Protein AF-A0A094IBC9-F1 (afdb_monomer_lite)

Structure (mmCIF, N/CA/C/O backbone):
data_AF-A0A094IBC9-F1
#
_entry.id   AF-A0A094IBC9-F1
#
loop_
_atom_site.group_PDB
_atom_site.id
_atom_site.type_symbol
_atom_site.label_atom_id
_atom_site.label_alt_id
_atom_site.label_comp_id
_atom_site.label_asym_id
_atom_site.label_entity_id
_atom_site.label_seq_id
_atom_site.pdbx_PDB_ins_code
_atom_site.Cartn_x
_atom_site.Cartn_y
_atom_site.Cartn_z
_atom_site.occupancy
_atom_site.B_iso_or_equiv
_atom_site.auth_seq_id
_atom_site.auth_comp_id
_atom_site.auth_asym_id
_atom_site.auth_atom_id
_atom_site.pdbx_PDB_model_num
ATOM 1 N N . MET A 1 1 ? 11.808 5.807 -31.883 1.00 39.66 1 MET A N 1
ATOM 2 C CA . MET A 1 1 ? 11.650 4.631 -30.998 1.00 39.66 1 MET A CA 1
ATOM 3 C C . MET A 1 1 ? 10.605 4.976 -29.947 1.00 39.66 1 MET A C 1
ATOM 5 O O . MET A 1 1 ? 10.740 6.049 -29.366 1.00 39.66 1 MET A O 1
ATOM 9 N N . PRO A 1 2 ? 9.541 4.184 -29.734 1.00 44.81 2 PRO A N 1
ATOM 10 C CA . PRO A 1 2 ? 8.567 4.512 -28.701 1.00 44.81 2 PRO A CA 1
ATOM 11 C C . PRO A 1 2 ? 9.187 4.237 -27.327 1.00 44.81 2 PRO A C 1
ATOM 13 O O . PRO A 1 2 ? 9.660 3.135 -27.059 1.00 44.81 2 PRO A O 1
ATOM 16 N N . GLN A 1 3 ? 9.229 5.264 -26.477 1.00 53.44 3 GLN A N 1
ATOM 17 C CA . GLN A 1 3 ? 9.660 5.130 -25.089 1.00 53.44 3 GLN A CA 1
ATOM 18 C C . GLN A 1 3 ? 8.656 4.234 -24.345 1.00 53.44 3 GLN A C 1
ATOM 20 O O . GLN A 1 3 ? 7.443 4.431 -24.479 1.00 53.44 3 GLN A O 1
ATOM 25 N N . PRO A 1 4 ? 9.132 3.222 -23.604 1.00 51.06 4 PRO A N 1
ATOM 26 C CA . PRO A 1 4 ? 8.269 2.235 -22.981 1.00 51.06 4 PRO A CA 1
ATOM 27 C C . PRO A 1 4 ? 7.517 2.897 -21.831 1.00 51.06 4 PRO A C 1
ATOM 29 O O . PRO A 1 4 ? 8.127 3.615 -21.057 1.00 51.06 4 PRO A O 1
ATOM 32 N N . THR A 1 5 ? 6.201 2.684 -21.772 1.00 52.69 5 THR A N 1
ATOM 33 C CA . THR A 1 5 ? 5.278 2.455 -20.631 1.00 52.69 5 THR A CA 1
ATOM 34 C C . THR A 1 5 ? 5.661 2.853 -19.182 1.00 52.69 5 THR A C 1
ATOM 36 O O . THR A 1 5 ? 5.039 2.368 -18.243 1.00 52.69 5 THR A O 1
ATOM 39 N N . GLN A 1 6 ? 6.627 3.736 -18.950 1.00 51.41 6 GLN A N 1
ATOM 40 C CA . GLN A 1 6 ? 7.205 4.072 -17.648 1.00 51.41 6 GLN A CA 1
ATOM 41 C C . GLN A 1 6 ? 6.378 5.143 -16.932 1.00 51.41 6 GLN A C 1
ATOM 43 O O . GLN A 1 6 ? 6.259 5.136 -15.712 1.00 51.41 6 GLN A O 1
ATOM 48 N N . ALA A 1 7 ? 5.707 6.014 -17.692 1.00 51.44 7 ALA A N 1
ATOM 49 C CA . ALA A 1 7 ? 4.787 7.007 -17.139 1.00 51.44 7 ALA A CA 1
ATOM 50 C C . ALA A 1 7 ? 3.553 6.370 -16.471 1.00 51.44 7 ALA A C 1
ATOM 52 O O . ALA A 1 7 ? 2.939 6.970 -15.595 1.00 51.44 7 ALA A O 1
ATOM 53 N N . LYS A 1 8 ? 3.162 5.150 -16.869 1.00 54.53 8 LYS A N 1
ATOM 54 C CA . LYS A 1 8 ? 2.038 4.437 -16.240 1.00 54.53 8 LYS A CA 1
ATOM 55 C C . LYS A 1 8 ? 2.466 3.741 -14.946 1.00 54.53 8 LYS A C 1
ATOM 57 O O . LYS A 1 8 ? 1.708 3.758 -13.983 1.00 54.53 8 LYS A O 1
ATOM 62 N N . SER A 1 9 ? 3.674 3.174 -14.907 1.00 57.25 9 SER A N 1
ATOM 63 C CA . SER A 1 9 ? 4.213 2.512 -13.712 1.00 57.25 9 SER A CA 1
ATOM 64 C C . SER A 1 9 ? 4.637 3.502 -12.628 1.00 57.25 9 SER A C 1
ATOM 66 O O . SER A 1 9 ? 4.363 3.245 -11.461 1.00 57.25 9 SER A O 1
ATOM 68 N N . SER A 1 10 ? 5.196 4.666 -12.981 1.00 60.66 10 SER A N 1
ATOM 69 C CA . SER A 1 10 ? 5.534 5.710 -11.997 1.00 60.66 10 SER A CA 1
ATOM 70 C C . SER A 1 10 ? 4.308 6.199 -11.216 1.00 60.66 10 SER A C 1
ATOM 72 O O . SER A 1 10 ? 4.366 6.389 -10.003 1.00 60.66 10 SER A O 1
ATOM 74 N N . ASN A 1 11 ? 3.165 6.323 -11.896 1.00 74.06 11 ASN A N 1
ATOM 75 C CA . ASN A 1 11 ? 1.893 6.669 -11.268 1.00 74.06 11 ASN A CA 1
ATOM 76 C C . ASN A 1 11 ? 1.344 5.546 -10.371 1.00 74.06 11 ASN A C 1
ATOM 78 O O . ASN A 1 11 ? 0.678 5.832 -9.379 1.00 74.06 11 ASN A O 1
ATOM 82 N N . GLN A 1 12 ? 1.617 4.279 -10.696 1.00 78.50 12 GLN A N 1
ATOM 83 C CA . GLN A 1 12 ? 1.170 3.136 -9.898 1.00 78.50 12 GLN A CA 1
ATOM 84 C C . GLN A 1 12 ? 1.984 3.004 -8.604 1.00 78.50 12 GLN A C 1
ATOM 86 O O . GLN A 1 12 ? 1.406 2.838 -7.532 1.00 78.50 12 GLN A O 1
ATOM 91 N N . GLU A 1 13 ? 3.304 3.165 -8.691 1.00 81.50 13 GLU A N 1
ATOM 92 C CA . GLU A 1 13 ? 4.213 3.126 -7.542 1.00 81.50 13 GLU A CA 1
ATOM 93 C C . GLU A 1 13 ? 3.873 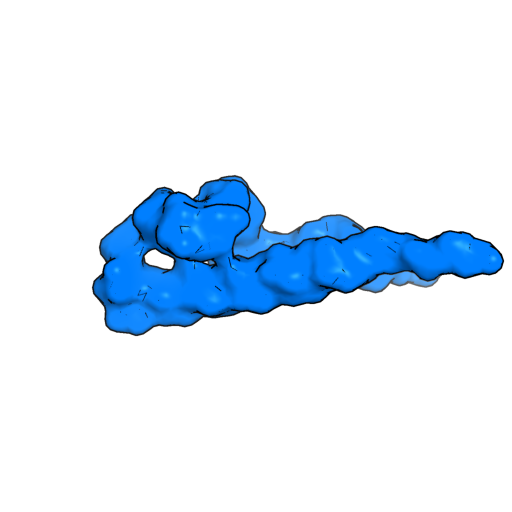4.212 -6.513 1.00 81.50 13 GLU A C 1
ATOM 95 O O . GLU A 1 13 ? 3.777 3.939 -5.315 1.00 81.50 13 GLU A O 1
ATOM 100 N N . GLY A 1 14 ? 3.589 5.432 -6.988 1.00 87.50 14 GLY A N 1
ATOM 101 C CA . GLY A 1 14 ? 3.170 6.545 -6.135 1.00 87.50 14 GLY A CA 1
ATOM 102 C C . 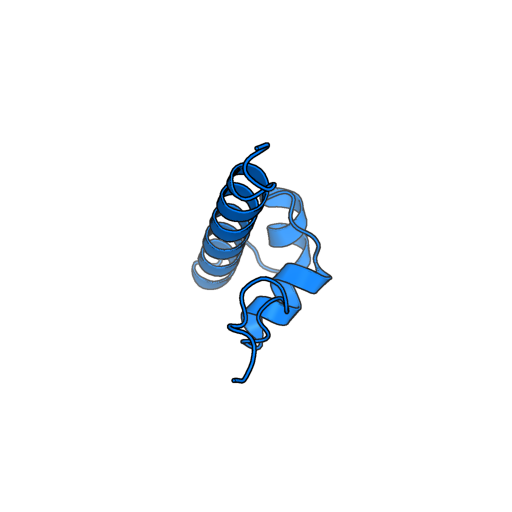GLY A 1 14 ? 1.877 6.257 -5.365 1.00 87.50 14 GLY A C 1
ATOM 103 O O . GLY A 1 14 ? 1.801 6.526 -4.167 1.00 87.50 14 GLY A O 1
ATOM 104 N N . ARG A 1 15 ? 0.879 5.638 -6.012 1.00 89.88 15 ARG A N 1
ATOM 105 C CA . ARG A 1 15 ? -0.373 5.236 -5.342 1.00 89.88 15 ARG A CA 1
ATOM 106 C C . ARG A 1 15 ? -0.146 4.147 -4.301 1.00 89.88 15 ARG A C 1
ATOM 108 O O . ARG A 1 15 ? -0.751 4.203 -3.236 1.00 89.88 15 ARG A O 1
ATOM 115 N N . ILE A 1 16 ? 0.738 3.186 -4.574 1.00 89.00 16 ILE A N 1
ATOM 116 C CA . ILE A 1 16 ? 1.072 2.123 -3.615 1.00 89.00 16 ILE A CA 1
ATOM 117 C C . ILE A 1 16 ? 1.738 2.717 -2.367 1.00 89.00 16 ILE A C 1
ATOM 119 O O . ILE A 1 16 ? 1.369 2.346 -1.254 1.00 89.00 16 ILE A O 1
ATOM 123 N N . LEU A 1 17 ? 2.670 3.662 -2.532 1.00 88.75 17 LEU A N 1
ATOM 124 C CA . LEU A 1 17 ? 3.325 4.338 -1.406 1.00 88.75 17 LEU A CA 1
ATOM 125 C C . LEU A 1 17 ? 2.325 5.125 -0.553 1.00 88.75 17 LEU A C 1
ATOM 127 O O . LEU A 1 17 ? 2.345 5.007 0.674 1.00 88.75 17 LEU A O 1
ATOM 131 N N . LEU A 1 18 ? 1.414 5.865 -1.192 1.00 91.69 18 LEU A N 1
ATOM 132 C CA . LEU A 1 18 ? 0.334 6.568 -0.495 1.00 91.69 18 LEU A CA 1
ATOM 133 C C . LEU A 1 18 ? -0.577 5.590 0.259 1.00 91.69 18 LEU A C 1
ATOM 135 O O . LEU A 1 18 ? -0.896 5.822 1.424 1.00 91.69 18 LEU A O 1
ATOM 139 N N . ALA A 1 19 ? -0.928 4.460 -0.358 1.00 91.94 19 ALA A N 1
ATOM 140 C CA . ALA A 1 19 ? -1.759 3.439 0.268 1.00 91.94 19 ALA A CA 1
ATOM 141 C C . ALA A 1 19 ? -1.071 2.776 1.474 1.00 91.94 19 ALA A C 1
ATOM 143 O O . ALA A 1 19 ? -1.702 2.576 2.513 1.00 91.94 19 ALA A O 1
ATOM 144 N N . MET A 1 20 ? 0.232 2.487 1.385 1.00 90.00 20 MET A N 1
ATOM 145 C CA . MET A 1 20 ? 1.019 1.989 2.521 1.00 90.00 20 MET A CA 1
ATOM 146 C C . MET A 1 20 ? 1.090 3.018 3.653 1.00 90.00 20 MET A C 1
ATOM 148 O O . MET A 1 20 ? 0.957 2.660 4.826 1.00 90.00 20 MET A O 1
ATOM 152 N N . GLN A 1 21 ? 1.263 4.297 3.316 1.00 90.88 21 GLN A N 1
ATOM 153 C CA . GLN A 1 21 ? 1.295 5.371 4.301 1.00 90.88 21 GLN A CA 1
ATOM 154 C C . GLN A 1 21 ? -0.062 5.548 4.994 1.00 90.88 21 GLN A C 1
ATOM 156 O O . GLN A 1 21 ? -0.087 5.698 6.213 1.00 90.88 21 GLN A O 1
ATOM 161 N N . ALA A 1 22 ? -1.174 5.439 4.266 1.00 90.31 22 ALA A N 1
ATOM 162 C CA . ALA A 1 22 ? -2.520 5.499 4.834 1.00 90.31 22 ALA A CA 1
ATOM 163 C C . ALA A 1 22 ? -2.803 4.350 5.817 1.00 90.31 22 ALA A C 1
ATOM 165 O O . ALA A 1 22 ? -3.363 4.552 6.895 1.00 90.31 22 ALA A O 1
ATOM 166 N N . ILE A 1 23 ? -2.347 3.135 5.498 1.00 89.50 23 ILE A N 1
ATOM 167 C CA . ILE A 1 23 ? -2.424 2.005 6.438 1.00 89.50 23 ILE A CA 1
ATOM 168 C C . ILE A 1 23 ? -1.601 2.312 7.696 1.00 89.50 23 ILE A C 1
ATOM 170 O O . ILE A 1 23 ? -2.079 2.119 8.811 1.00 89.50 23 ILE A O 1
ATOM 174 N N . LYS A 1 24 ? -0.382 2.843 7.535 1.00 88.25 24 LYS A N 1
ATOM 175 C CA . LYS A 1 24 ? 0.508 3.175 8.659 1.00 88.25 24 LYS A CA 1
ATOM 176 C C . LYS A 1 24 ? -0.021 4.320 9.531 1.00 88.25 24 LYS A C 1
ATOM 178 O O . LYS A 1 24 ? 0.208 4.318 10.735 1.00 88.25 24 LYS A O 1
ATOM 183 N N . GLN A 1 25 ? -0.716 5.286 8.936 1.00 89.44 25 GLN A N 1
ATOM 184 C CA . GLN A 1 25 ? -1.358 6.403 9.637 1.00 89.44 25 GLN A CA 1
ATOM 185 C C . GLN A 1 25 ? -2.682 6.008 10.310 1.00 89.44 25 GLN A C 1
ATOM 187 O O . GLN A 1 25 ? -3.231 6.799 11.070 1.00 89.44 25 GLN A O 1
ATOM 192 N N . GLY A 1 26 ? -3.207 4.808 10.039 1.00 86.00 26 GLY A N 1
ATOM 193 C CA . GLY A 1 26 ? -4.488 4.352 10.576 1.00 86.00 26 GLY A CA 1
ATOM 194 C C . GLY A 1 26 ? -5.709 4.960 9.880 1.00 86.00 26 GLY A C 1
ATOM 195 O O . GLY A 1 26 ? -6.830 4.741 10.332 1.00 86.00 26 GLY A O 1
ATOM 196 N N . THR A 1 27 ? -5.533 5.675 8.761 1.00 84.31 27 THR A N 1
ATOM 197 C CA . THR A 1 27 ? -6.652 6.150 7.925 1.00 84.31 27 THR A CA 1
ATOM 198 C C . THR A 1 27 ? -7.397 4.991 7.271 1.00 84.31 27 THR A C 1
ATOM 200 O O . THR A 1 27 ? -8.588 5.099 6.994 1.00 84.31 27 THR A O 1
ATOM 203 N N . CYS A 1 28 ? -6.722 3.860 7.051 1.00 85.12 28 CYS A N 1
ATOM 204 C CA . CYS A 1 28 ? -7.330 2.626 6.566 1.00 85.12 28 CYS A CA 1
ATOM 205 C C . CYS A 1 28 ? -7.095 1.490 7.565 1.00 85.12 28 CYS A C 1
ATOM 207 O O . CYS A 1 28 ? -5.955 1.118 7.827 1.00 85.12 28 CYS A O 1
ATOM 209 N N . GLN A 1 29 ? -8.175 0.882 8.065 1.00 82.38 29 GLN A N 1
ATOM 210 C CA . GLN A 1 29 ? -8.092 -0.256 8.995 1.00 82.38 29 GLN A CA 1
ATOM 211 C C . GLN A 1 29 ? -7.626 -1.551 8.316 1.00 82.38 29 GLN A C 1
ATOM 213 O O . GLN A 1 29 ? -7.167 -2.477 8.979 1.00 82.38 29 GLN A O 1
ATOM 218 N N . THR A 1 30 ? -7.761 -1.647 6.990 1.00 87.00 30 THR A N 1
ATOM 219 C CA . THR A 1 30 ? -7.412 -2.855 6.240 1.00 87.00 30 THR A CA 1
ATOM 220 C C . THR A 1 30 ? -6.678 -2.529 4.945 1.00 87.00 30 THR A C 1
ATOM 222 O O . THR A 1 30 ? -6.913 -1.501 4.308 1.00 87.00 30 THR A O 1
ATOM 225 N N . VAL A 1 31 ? -5.843 -3.474 4.500 1.00 87.25 31 VAL A N 1
ATOM 226 C CA . VAL A 1 31 ? -5.170 -3.427 3.189 1.00 87.25 31 VAL A CA 1
ATOM 227 C C . VAL A 1 31 ? -6.184 -3.304 2.048 1.00 87.25 31 VAL A C 1
ATOM 229 O O . VAL A 1 31 ? -5.908 -2.672 1.038 1.00 87.25 31 VAL A O 1
ATOM 232 N N . GLN A 1 32 ? -7.374 -3.890 2.206 1.00 89.06 32 GLN A N 1
ATOM 233 C CA . GLN A 1 32 ? -8.424 -3.841 1.193 1.00 89.06 32 GLN A CA 1
ATOM 234 C C . GLN A 1 32 ? -9.062 -2.456 1.081 1.00 89.06 32 GLN A C 1
ATOM 236 O O . GLN A 1 32 ? -9.275 -1.994 -0.035 1.00 89.06 32 GLN A O 1
ATOM 241 N N . ALA A 1 33 ? -9.308 -1.779 2.205 1.00 90.25 33 ALA A N 1
ATOM 242 C CA . ALA A 1 33 ? -9.808 -0.407 2.192 1.00 90.25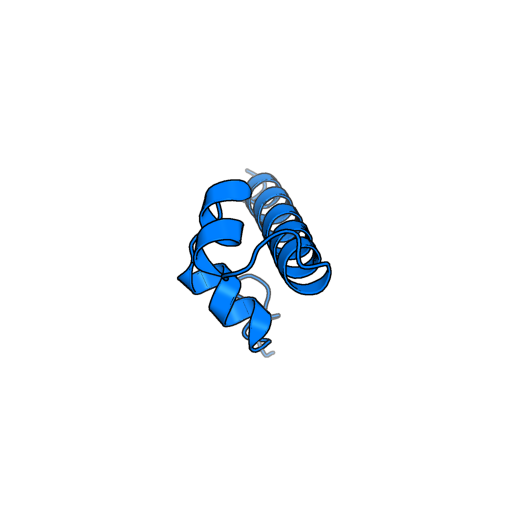 33 ALA A CA 1
ATOM 243 C C . ALA A 1 33 ? -8.813 0.535 1.499 1.00 90.25 33 ALA A C 1
ATOM 245 O O . ALA A 1 33 ? -9.202 1.284 0.610 1.00 90.25 33 ALA A O 1
ATOM 246 N N . ALA A 1 34 ? -7.522 0.423 1.826 1.00 91.12 34 ALA A N 1
ATOM 247 C CA . ALA A 1 34 ? -6.478 1.208 1.170 1.00 91.12 34 ALA A CA 1
ATOM 248 C C . ALA A 1 34 ? -6.353 0.878 -0.328 1.00 91.12 34 ALA A C 1
ATOM 250 O O . ALA A 1 34 ? -6.200 1.775 -1.150 1.00 91.12 34 ALA A O 1
ATOM 251 N N . ALA A 1 35 ? -6.469 -0.399 -0.702 1.00 91.31 35 ALA A N 1
ATOM 252 C CA . ALA A 1 35 ? -6.427 -0.825 -2.098 1.00 91.31 35 ALA A CA 1
ATOM 253 C C . ALA A 1 35 ? -7.546 -0.194 -2.940 1.00 91.31 35 ALA A C 1
ATOM 255 O O . ALA A 1 35 ? -7.290 0.287 -4.041 1.00 91.31 35 ALA A O 1
ATOM 256 N N . VAL A 1 36 ? -8.765 -0.144 -2.398 1.00 91.06 36 VAL A N 1
ATOM 257 C CA . VAL A 1 36 ? -9.912 0.499 -3.055 1.00 91.06 36 VAL A CA 1
ATOM 258 C C . VAL A 1 36 ? -9.755 2.021 -3.080 1.00 91.06 36 VAL A C 1
ATOM 260 O O . VAL A 1 36 ? -9.995 2.631 -4.116 1.00 91.06 36 VAL A O 1
ATOM 263 N N . LEU A 1 37 ? -9.314 2.633 -1.974 1.00 90.56 37 LEU A N 1
ATOM 264 C CA . LEU A 1 37 ? -9.170 4.090 -1.860 1.00 90.56 37 LEU A CA 1
ATOM 265 C C . LEU A 1 37 ? -8.167 4.663 -2.873 1.00 90.56 37 LEU A C 1
ATOM 267 O O . LEU A 1 37 ? -8.381 5.742 -3.418 1.00 90.56 37 LEU A O 1
ATOM 271 N N . TYR A 1 38 ? -7.075 3.937 -3.115 1.00 89.62 38 TYR A N 1
ATOM 272 C CA . TYR A 1 38 ? -5.982 4.374 -3.985 1.00 89.62 38 TYR A CA 1
ATOM 273 C C . TYR A 1 38 ? -5.975 3.692 -5.359 1.00 89.62 38 TYR A C 1
ATOM 275 O O . TYR A 1 38 ? -5.009 3.865 -6.102 1.00 89.62 38 TYR A O 1
ATOM 283 N N . ASP A 1 39 ? -7.027 2.940 -5.703 1.00 90.00 39 ASP A N 1
ATOM 284 C CA . ASP A 1 39 ? -7.162 2.212 -6.974 1.00 90.00 39 ASP A CA 1
ATOM 285 C C . ASP A 1 39 ? -5.908 1.382 -7.317 1.00 90.00 39 ASP A C 1
ATOM 287 O O . ASP A 1 39 ? -5.289 1.502 -8.380 1.00 90.00 39 ASP A O 1
ATOM 291 N N . VAL A 1 40 ? -5.473 0.567 -6.353 1.00 88.75 40 VAL A N 1
ATOM 292 C CA . VAL A 1 40 ? -4.337 -0.349 -6.507 1.00 88.75 40 VAL A CA 1
ATOM 293 C C . VAL A 1 40 ? -4.774 -1.786 -6.231 1.00 88.75 40 VAL A C 1
ATOM 295 O O . VAL A 1 40 ? -5.555 -2.032 -5.311 1.00 88.75 40 VAL A O 1
ATOM 298 N N . PRO A 1 41 ? -4.262 -2.783 -6.975 1.00 89.88 41 PRO A N 1
ATOM 299 C CA . PRO A 1 41 ? -4.595 -4.172 -6.702 1.00 89.88 41 PRO A CA 1
ATOM 300 C C . PRO A 1 41 ? -4.165 -4.574 -5.288 1.00 89.88 41 PRO A C 1
ATOM 302 O O . PRO A 1 41 ? -3.020 -4.366 -4.880 1.00 89.88 41 PRO A O 1
ATOM 305 N N . ARG A 1 42 ? -5.075 -5.215 -4.547 1.00 90.94 42 ARG A N 1
ATOM 306 C CA . ARG A 1 42 ? -4.819 -5.699 -3.181 1.00 90.94 42 ARG A CA 1
ATOM 307 C C . ARG A 1 42 ? -3.592 -6.613 -3.107 1.00 90.94 42 ARG A C 1
ATOM 309 O O . ARG A 1 42 ? -2.856 -6.553 -2.127 1.00 90.94 42 ARG A O 1
ATOM 316 N N . THR A 1 43 ? -3.391 -7.461 -4.115 1.00 89.06 43 THR A N 1
ATOM 317 C CA . THR A 1 43 ? -2.227 -8.354 -4.208 1.00 89.06 43 THR A CA 1
ATOM 318 C C . THR A 1 43 ? -0.938 -7.548 -4.287 1.00 89.06 43 THR A C 1
ATOM 320 O O . THR A 1 43 ? -0.073 -7.733 -3.444 1.00 89.06 43 THR A O 1
ATOM 323 N N . THR A 1 44 ? -0.870 -6.563 -5.184 1.00 88.81 44 THR A N 1
ATOM 324 C CA . THR A 1 44 ? 0.282 -5.664 -5.331 1.00 88.81 44 THR A CA 1
ATOM 325 C C . THR A 1 44 ? 0.589 -4.891 -4.049 1.00 88.81 44 THR A C 1
ATOM 327 O O . THR A 1 44 ? 1.747 -4.806 -3.648 1.00 88.81 44 THR A O 1
ATOM 330 N N . LEU A 1 45 ? -0.433 -4.353 -3.377 1.00 89.38 45 LEU A N 1
ATOM 331 C CA . LEU A 1 45 ? -0.254 -3.620 -2.119 1.00 89.38 45 LEU A CA 1
ATOM 332 C C . LEU A 1 45 ? 0.279 -4.554 -1.017 1.00 89.38 45 LEU A C 1
ATOM 334 O O . LEU A 1 45 ? 1.223 -4.217 -0.306 1.00 89.38 45 LEU A O 1
ATOM 338 N N . ARG A 1 46 ? -0.280 -5.766 -0.910 1.00 89.94 46 ARG A N 1
ATOM 339 C CA . ARG A 1 46 ? 0.175 -6.782 0.048 1.00 89.94 46 ARG A CA 1
ATOM 340 C C . ARG A 1 46 ? 1.610 -7.225 -0.228 1.00 89.94 46 ARG A C 1
ATOM 342 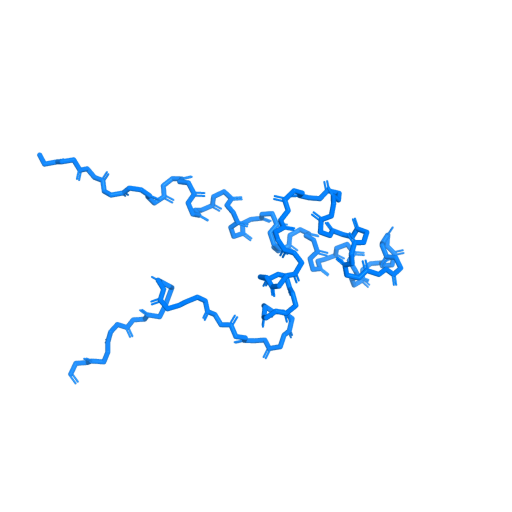O O . ARG A 1 46 ? 2.386 -7.352 0.712 1.00 89.94 46 ARG A O 1
ATOM 349 N N . ASP A 1 47 ? 1.959 -7.466 -1.483 1.00 89.50 47 ASP A N 1
ATOM 350 C CA . ASP A 1 47 ? 3.300 -7.891 -1.881 1.00 89.50 47 ASP A CA 1
ATOM 351 C C . ASP A 1 47 ? 4.319 -6.790 -1.546 1.00 89.50 47 ASP A C 1
ATOM 353 O O . ASP A 1 47 ? 5.336 -7.069 -0.909 1.00 89.50 47 ASP A O 1
ATOM 357 N N . ARG A 1 48 ? 3.981 -5.519 -1.812 1.00 88.94 48 ARG A N 1
ATOM 358 C CA . ARG A 1 48 ? 4.825 -4.369 -1.453 1.00 88.94 48 ARG A CA 1
ATOM 359 C C . ARG A 1 48 ? 5.008 -4.209 0.061 1.00 88.94 48 ARG A C 1
ATOM 361 O O . ARG A 1 48 ? 6.114 -3.904 0.497 1.00 88.94 48 ARG A O 1
ATOM 368 N N . ILE A 1 49 ? 3.975 -4.466 0.873 1.00 84.94 49 ILE A N 1
ATOM 369 C CA . ILE A 1 49 ? 4.095 -4.492 2.347 1.00 84.94 49 ILE A CA 1
ATOM 370 C C . ILE A 1 49 ? 5.100 -5.551 2.813 1.00 84.94 49 ILE A C 1
ATOM 372 O O . ILE A 1 49 ? 5.865 -5.292 3.738 1.00 84.94 49 ILE A O 1
ATOM 376 N N . HIS A 1 50 ? 5.141 -6.711 2.158 1.00 87.31 50 HIS A N 1
ATOM 377 C CA . HIS A 1 50 ? 6.117 -7.763 2.453 1.00 87.31 50 HIS A CA 1
ATOM 378 C C . HIS A 1 50 ? 7.494 -7.521 1.806 1.00 87.31 50 HIS A C 1
ATOM 380 O O . HIS A 1 50 ? 8.361 -8.387 1.884 1.00 87.31 50 HIS A O 1
ATOM 386 N N . GLY A 1 51 ? 7.710 -6.368 1.160 1.00 85.06 51 GLY A N 1
ATOM 387 C CA . GLY A 1 51 ? 8.966 -6.035 0.484 1.00 85.06 51 GLY A CA 1
ATOM 388 C C . GLY A 1 51 ? 9.169 -6.743 -0.858 1.00 85.06 51 GLY A C 1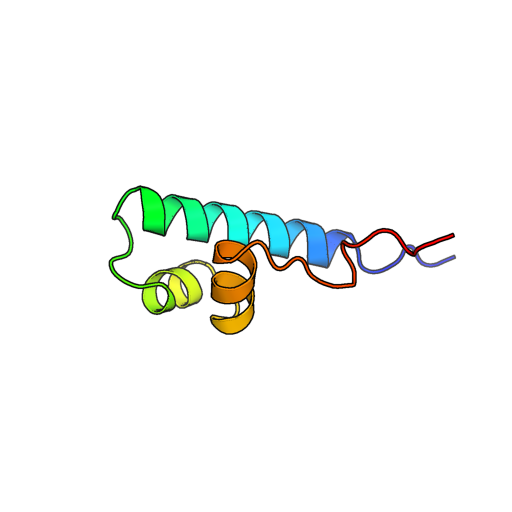
ATOM 389 O O . GLY A 1 51 ? 10.259 -6.681 -1.421 1.00 85.06 51 GLY A O 1
ATOM 390 N N . ILE A 1 52 ? 8.138 -7.401 -1.392 1.00 85.62 52 ILE A N 1
ATOM 391 C CA . ILE A 1 52 ? 8.183 -8.035 -2.708 1.00 85.62 52 ILE A CA 1
ATOM 392 C C . ILE A 1 52 ? 7.977 -6.940 -3.756 1.00 85.62 52 ILE A C 1
ATOM 394 O O . ILE A 1 52 ? 6.897 -6.356 -3.876 1.00 85.6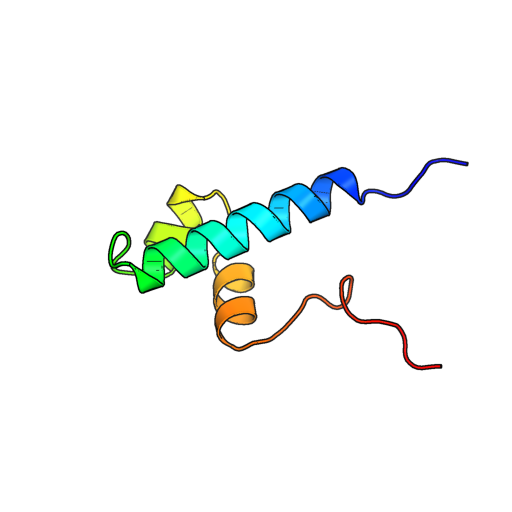2 52 ILE A O 1
ATOM 398 N N . THR A 1 53 ? 9.032 -6.643 -4.508 1.00 77.69 53 THR A N 1
ATOM 399 C CA . THR A 1 53 ? 8.980 -5.700 -5.625 1.00 77.69 53 THR A CA 1
ATOM 400 C C . THR A 1 53 ? 8.567 -6.404 -6.914 1.00 77.69 53 THR A C 1
ATOM 402 O O . THR A 1 53 ? 8.775 -7.606 -7.098 1.00 77.69 53 THR A O 1
ATOM 405 N N . SER A 1 54 ? 7.942 -5.661 -7.831 1.00 73.31 54 SER A N 1
ATOM 406 C CA . SER A 1 54 ? 7.625 -6.202 -9.151 1.00 73.31 54 SER A CA 1
ATOM 407 C C . SER A 1 54 ? 8.914 -6.562 -9.882 1.00 73.31 54 SER A C 1
ATOM 409 O O . SER A 1 54 ? 9.879 -5.804 -9.857 1.00 73.31 54 SER A O 1
ATOM 411 N N . ARG A 1 55 ? 8.907 -7.664 -10.639 1.00 72.56 55 ARG A N 1
ATOM 412 C CA . ARG A 1 55 ? 10.024 -8.048 -11.525 1.00 72.56 55 ARG A CA 1
ATOM 413 C C . ARG A 1 55 ? 10.407 -6.950 -12.522 1.00 72.56 55 ARG A C 1
ATOM 415 O O . ARG A 1 55 ? 11.527 -6.961 -13.008 1.00 72.56 55 ARG A O 1
ATOM 422 N N . ARG A 1 56 ? 9.485 -6.030 -12.835 1.00 66.69 56 ARG A N 1
ATOM 423 C CA . ARG A 1 56 ? 9.759 -4.850 -13.674 1.00 66.69 56 ARG A CA 1
ATOM 424 C C . ARG A 1 56 ? 10.658 -3.820 -12.985 1.00 66.69 56 ARG A C 1
ATOM 426 O O . ARG A 1 56 ? 11.360 -3.102 -13.682 1.00 66.69 56 ARG A O 1
ATOM 433 N N . ASP A 1 57 ? 10.609 -3.760 -11.656 1.00 65.62 57 ASP A N 1
ATOM 434 C CA . ASP A 1 57 ? 11.394 -2.841 -10.827 1.00 65.62 57 ASP A CA 1
ATOM 435 C C . ASP A 1 57 ? 12.734 -3.476 -10.403 1.00 65.62 57 ASP A C 1
ATOM 437 O O . ASP A 1 57 ? 13.651 -2.779 -9.977 1.00 65.62 57 ASP A O 1
ATOM 441 N N . CYS A 1 58 ? 12.865 -4.804 -10.510 1.00 67.75 58 CYS A N 1
ATOM 442 C CA . CYS A 1 58 ? 14.123 -5.509 -10.289 1.00 67.75 58 CYS A CA 1
ATOM 443 C C . CYS A 1 58 ? 15.094 -5.260 -11.449 1.00 67.75 58 CYS A C 1
ATOM 445 O O . CYS A 1 58 ? 14.759 -5.488 -12.612 1.00 67.75 58 CYS A O 1
ATOM 447 N N . THR A 1 59 ? 16.331 -4.873 -11.133 1.00 65.25 59 THR A N 1
ATOM 448 C CA . THR A 1 59 ? 17.419 -4.875 -12.114 1.00 65.25 59 THR A CA 1
ATOM 449 C C . THR A 1 59 ? 17.695 -6.316 -12.558 1.00 65.25 59 THR A C 1
ATOM 451 O O . THR A 1 59 ? 17.809 -7.187 -11.688 1.00 65.25 59 THR A O 1
ATOM 454 N N . PRO A 1 60 ? 17.799 -6.604 -13.870 1.00 70.50 60 PRO A N 1
ATOM 455 C CA . PRO A 1 60 ? 18.203 -7.928 -14.332 1.00 70.50 60 PRO A CA 1
ATOM 456 C C . PRO A 1 60 ? 19.583 -8.274 -13.759 1.00 70.50 60 PRO A C 1
ATOM 458 O O . PRO A 1 60 ? 20.446 -7.404 -13.645 1.00 70.50 60 PRO A O 1
ATOM 461 N N . ASN A 1 61 ? 19.769 -9.531 -13.361 1.00 68.62 61 ASN A N 1
ATOM 462 C CA . ASN A 1 61 ? 21.081 -10.039 -12.983 1.00 68.62 61 ASN A CA 1
ATOM 463 C C . ASN A 1 61 ? 21.972 -10.102 -14.234 1.00 68.62 61 ASN A C 1
ATOM 465 O O . ASN A 1 61 ? 21.558 -10.664 -15.247 1.00 68.62 61 ASN A O 1
ATOM 469 N N . SER A 1 62 ? 23.154 -9.487 -14.159 1.00 68.19 62 SER A N 1
ATOM 470 C CA . SER A 1 62 ? 24.200 -9.576 -15.188 1.00 68.19 62 SER A CA 1
ATOM 471 C C . SER A 1 62 ? 24.877 -10.940 -15.202 1.00 68.19 62 SER A C 1
ATOM 473 O O . SER A 1 62 ? 24.994 -11.545 -14.110 1.00 68.19 62 SER A O 1
#

Radius of gyration: 13.2 Å; chains: 1; bounding box: 34×17×42 Å

pLDDT: mean 79.15, std 14.31, range [39.66, 91.94]

Sequence (62 aa):
MPQPTQAKSSNQEGRILLAMQAIKQGTCQTVQAAAVLYDVPRTTLRDRIHGITSRRDCTPNS

Foldseek 3Di:
DDDDPVVVVVLQVVLLVVLVVCCVVVVDVDLVRSCVVSVHDSVQSVCVVVVNDDPVPDDDDD

Secondary structure (DSSP, 8-state):
-PPPSHHHHHHHHHHHHHHHHHHHHTS-SSHHHHHHHTT--HHHHHHHHTT---TTTSPPP-